Protein AF-A0A0C1PP77-F1 (afdb_monomer)

Organism: NCBI:txid1614

pLDDT: mean 94.2, std 5.66, range [67.19, 98.5]

InterPro domains:
  IPR010673 Protein of unknown function UPF0346 [NF010193] (1-61)
  IPR010673 Protein of unknown function UPF0346 [PIRSF037262] (1-60)
  IPR023089 YozE SAM-like domain [PF06855] (1-60)
  IPR036806 YozE SAM-like superfamily [G3DSA:1.10.150.260] (1-62)
  IPR036806 YozE SAM-like superfamily [SSF140652] (1-62)

Radius of gyration: 11.13 Å; Cα contacts (8 Å, |Δi|>4): 42; chains: 1; bounding box: 26×23×24 Å

Foldseek 3Di:
DVLCPPPDPDLLNQVVVQLVVPPPQPPPDDDPVVNLVCCVVPVPSRPDCVSVVVVNVVVVVVVD

Nearest PDB structures (foldseek):
  2fj6-assembly1_A  TM=8.845E-01  e=2.723E-03  Bacillus subtilis
  2o6k-assembly2_B  TM=9.280E-01  e=8.486E-03  Staphylococcus aureus subsp. aureus MW2

Structure (mmCIF, N/CA/C/O backbone):
data_AF-A0A0C1PP77-F1
#
_entry.id   AF-A0A0C1PP77-F1
#
loop_
_atom_site.group_PDB
_atom_site.id
_atom_site.type_symbol
_atom_site.label_atom_id
_atom_site.label_alt_id
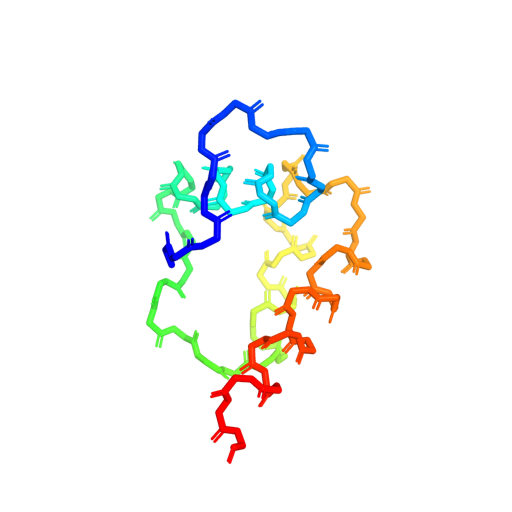_atom_site.label_comp_id
_atom_site.label_asym_id
_atom_site.label_entity_id
_atom_site.label_seq_id
_atom_site.pdbx_PDB_ins_code
_atom_site.Cartn_x
_atom_site.Cartn_y
_atom_site.Cartn_z
_atom_site.occupancy
_atom_site.B_iso_or_equiv
_atom_site.auth_seq_id
_atom_site.auth_comp_id
_atom_site.auth_asym_id
_atom_site.auth_atom_id
_atom_site.pdbx_PDB_model_num
ATOM 1 N N . MET A 1 1 ? 1.663 -8.711 1.332 1.00 67.19 1 MET A N 1
ATOM 2 C CA . MET A 1 1 ? 2.988 -9.152 0.817 1.00 67.19 1 MET A CA 1
ATOM 3 C C . MET A 1 1 ? 2.933 -9.897 -0.519 1.00 67.19 1 MET A C 1
ATOM 5 O O . MET A 1 1 ? 3.974 -10.042 -1.146 1.00 67.19 1 MET A O 1
ATOM 9 N N . THR A 1 2 ? 1.764 -10.357 -0.970 1.00 83.94 2 THR A N 1
ATOM 10 C CA . THR A 1 2 ? 1.563 -11.103 -2.228 1.00 83.94 2 THR A CA 1
ATOM 11 C C . THR A 1 2 ? 1.825 -10.287 -3.499 1.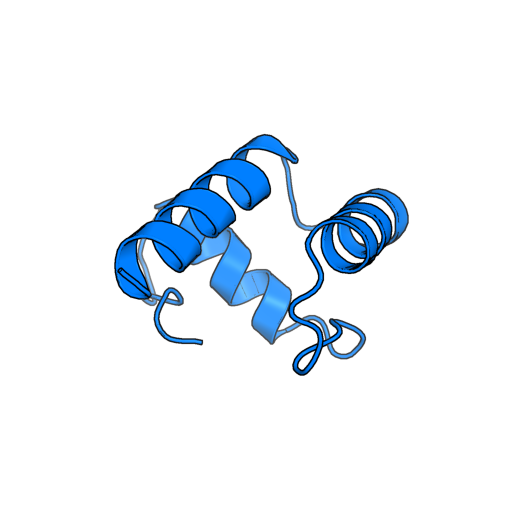00 83.94 2 THR A C 1
ATOM 13 O O . THR A 1 2 ? 2.240 -10.865 -4.492 1.00 83.94 2 THR A O 1
ATOM 16 N N . GLN A 1 3 ? 1.680 -8.959 -3.445 1.00 86.62 3 GLN A N 1
ATOM 17 C CA . GLN A 1 3 ? 1.761 -8.068 -4.613 1.00 86.62 3 GLN A CA 1
ATOM 18 C C . GLN A 1 3 ? 3.177 -7.593 -4.992 1.00 86.62 3 GLN A C 1
ATOM 20 O O . GLN A 1 3 ? 3.339 -6.764 -5.873 1.00 86.62 3 GLN A O 1
ATOM 25 N N . ARG A 1 4 ? 4.245 -8.082 -4.350 1.00 84.81 4 ARG A N 1
ATOM 26 C CA . ARG A 1 4 ? 5.604 -7.525 -4.533 1.00 84.81 4 ARG A CA 1
ATOM 27 C C . ARG A 1 4 ? 6.270 -7.796 -5.883 1.00 84.81 4 ARG A C 1
ATOM 29 O O . ARG A 1 4 ? 7.291 -7.178 -6.146 1.00 84.81 4 ARG A O 1
ATOM 36 N N . HIS A 1 5 ? 5.771 -8.744 -6.676 1.00 85.81 5 HIS A N 1
ATOM 37 C CA . HIS A 1 5 ? 6.241 -9.113 -8.026 1.00 85.81 5 HIS A CA 1
ATOM 38 C C . HIS A 1 5 ? 7.608 -8.514 -8.450 1.00 85.81 5 HIS A C 1
ATOM 40 O O . HIS A 1 5 ? 7.646 -7.524 -9.183 1.00 85.81 5 HIS A O 1
ATOM 46 N N . PRO A 1 6 ? 8.741 -9.068 -7.963 1.00 78.69 6 PRO A N 1
ATOM 47 C CA . PRO A 1 6 ? 10.059 -8.460 -8.148 1.00 78.69 6 PRO A CA 1
ATOM 48 C C . PRO A 1 6 ? 10.411 -8.273 -9.628 1.00 78.69 6 PRO A C 1
ATOM 50 O O . PRO A 1 6 ? 10.334 -9.222 -10.405 1.00 78.69 6 PRO A O 1
ATOM 53 N N . GLY A 1 7 ? 10.821 -7.059 -10.005 1.00 79.00 7 GLY A N 1
ATOM 54 C CA . GLY A 1 7 ? 11.148 -6.706 -11.392 1.00 79.00 7 GLY A CA 1
ATOM 55 C C . GLY A 1 7 ? 9.948 -6.293 -12.252 1.00 79.00 7 GLY A C 1
ATOM 56 O O . GLY A 1 7 ? 10.141 -5.970 -13.422 1.00 79.00 7 GLY A O 1
ATOM 57 N N . SER A 1 8 ? 8.735 -6.280 -11.692 1.00 89.56 8 SER A N 1
ATOM 58 C CA . SER A 1 8 ? 7.578 -5.634 -12.313 1.00 89.56 8 SER A CA 1
ATOM 59 C C . SER A 1 8 ? 7.700 -4.112 -12.230 1.00 89.56 8 SER A C 1
ATOM 61 O O . SER A 1 8 ? 8.153 -3.589 -11.214 1.00 89.56 8 SER A O 1
ATOM 63 N N . SER A 1 9 ? 7.259 -3.420 -13.280 1.00 88.69 9 SER A N 1
ATOM 64 C CA . SER A 1 9 ? 7.063 -1.962 -13.306 1.00 88.69 9 SER A CA 1
ATOM 65 C C . SER A 1 9 ? 5.604 -1.569 -13.041 1.00 88.69 9 SER A C 1
ATOM 67 O O . SER A 1 9 ? 5.178 -0.471 -13.393 1.00 88.69 9 SER A O 1
ATOM 69 N N . ASP A 1 10 ? 4.797 -2.506 -12.542 1.00 95.00 10 ASP A N 1
ATOM 70 C CA . ASP A 1 10 ? 3.421 -2.232 -12.151 1.00 95.00 10 ASP A CA 1
ATOM 71 C C . ASP A 1 10 ? 3.395 -1.318 -10.906 1.00 95.00 10 ASP A C 1
ATOM 73 O O . ASP A 1 10 ? 4.092 -1.619 -9.930 1.00 95.00 10 ASP A O 1
ATOM 77 N N . PRO A 1 11 ? 2.601 -0.228 -10.896 1.00 95.75 11 PRO A N 1
ATOM 78 C CA . PRO A 1 11 ? 2.573 0.711 -9.776 1.00 95.75 11 PRO A CA 1
ATOM 79 C C . PRO A 1 11 ? 2.214 0.078 -8.425 1.00 95.75 11 PRO A C 1
ATOM 81 O O . PRO A 1 11 ? 2.783 0.464 -7.402 1.00 95.75 11 PRO A O 1
ATOM 84 N N . ILE A 1 12 ? 1.311 -0.911 -8.397 1.00 96.06 12 ILE A N 1
ATOM 85 C CA . ILE A 1 12 ? 0.934 -1.618 -7.164 1.00 96.06 12 ILE A CA 1
ATOM 86 C C . ILE A 1 12 ? 2.096 -2.503 -6.702 1.00 96.06 12 ILE A C 1
ATOM 88 O O . ILE A 1 12 ? 2.375 -2.578 -5.502 1.00 96.06 12 ILE A O 1
ATOM 92 N N . ALA A 1 13 ? 2.825 -3.125 -7.632 1.00 95.56 13 ALA A N 1
ATOM 93 C CA . ALA A 1 13 ? 4.016 -3.900 -7.295 1.00 95.56 13 ALA A CA 1
ATOM 94 C C . ALA A 1 13 ? 5.153 -3.031 -6.739 1.00 95.56 13 ALA A C 1
ATOM 96 O O . ALA A 1 13 ? 5.799 -3.406 -5.754 1.00 95.56 13 ALA A O 1
ATOM 97 N N . GLU A 1 14 ? 5.387 -1.855 -7.321 1.00 95.69 14 GLU A N 1
ATOM 98 C CA . GLU A 1 14 ? 6.352 -0.881 -6.803 1.00 95.69 14 GLU A CA 1
ATOM 99 C C . GLU A 1 14 ? 5.949 -0.385 -5.410 1.00 95.69 14 GLU A C 1
ATOM 101 O O . GLU A 1 14 ? 6.767 -0.418 -4.484 1.00 95.69 14 GLU A O 1
ATOM 106 N N . PHE A 1 15 ? 4.674 -0.032 -5.217 1.00 96.19 15 PHE A N 1
ATOM 107 C CA . PHE A 1 15 ? 4.130 0.314 -3.904 1.00 96.19 15 PHE A CA 1
ATOM 108 C C . PHE A 1 15 ? 4.341 -0.812 -2.884 1.00 96.19 15 PHE A C 1
ATOM 110 O O . PHE A 1 15 ? 4.896 -0.574 -1.811 1.00 96.19 15 PHE A O 1
ATOM 117 N N . ALA A 1 16 ? 3.985 -2.053 -3.222 1.00 95.38 16 ALA A N 1
ATOM 118 C CA . ALA A 1 16 ? 4.135 -3.202 -2.333 1.00 95.38 16 ALA A CA 1
ATOM 119 C C . ALA A 1 16 ? 5.600 -3.473 -1.953 1.00 95.38 16 ALA A C 1
ATOM 121 O O . ALA A 1 16 ? 5.887 -3.925 -0.840 1.00 95.38 16 ALA A O 1
ATOM 122 N N . ASN A 1 17 ? 6.540 -3.214 -2.865 1.00 94.56 17 ASN A N 1
ATOM 123 C CA . ASN A 1 17 ? 7.967 -3.311 -2.574 1.00 94.56 17 ASN A CA 1
ATOM 124 C C . ASN A 1 17 ? 8.433 -2.208 -1.628 1.00 94.56 17 ASN A C 1
ATOM 126 O O . ASN A 1 17 ? 9.126 -2.506 -0.657 1.00 94.56 17 ASN A O 1
ATOM 130 N N . ASN A 1 18 ? 8.028 -0.965 -1.868 1.00 95.00 18 ASN A N 1
ATOM 131 C CA . ASN A 1 18 ? 8.423 0.161 -1.028 1.00 95.00 18 ASN A CA 1
ATOM 132 C C . ASN A 1 18 ? 7.815 0.065 0.380 1.00 95.00 18 ASN A C 1
ATOM 134 O O . ASN A 1 18 ? 8.543 0.177 1.366 1.00 95.00 18 ASN A O 1
ATOM 138 N N . ALA A 1 19 ? 6.528 -0.277 0.490 1.00 95.31 19 ALA A N 1
ATOM 139 C CA . ALA A 1 19 ? 5.852 -0.511 1.767 1.00 95.31 19 ALA A CA 1
ATOM 140 C C . ALA A 1 19 ? 6.461 -1.683 2.561 1.00 95.31 19 ALA A C 1
ATOM 142 O O . ALA A 1 19 ? 6.414 -1.703 3.788 1.00 95.31 19 ALA A O 1
ATOM 143 N N . PHE A 1 20 ? 7.081 -2.665 1.894 1.00 94.19 20 PHE A N 1
ATOM 144 C CA . PHE A 1 20 ? 7.821 -3.723 2.589 1.00 94.19 20 PHE A CA 1
ATOM 145 C C . PHE A 1 20 ? 9.102 -3.212 3.262 1.00 94.19 20 PHE A C 1
ATOM 147 O O . PHE A 1 20 ? 9.461 -3.701 4.338 1.00 94.19 20 PHE A O 1
ATOM 154 N N . PHE A 1 21 ? 9.798 -2.268 2.624 1.00 94.69 21 PHE A N 1
ATOM 155 C CA . PHE A 1 21 ? 11.017 -1.664 3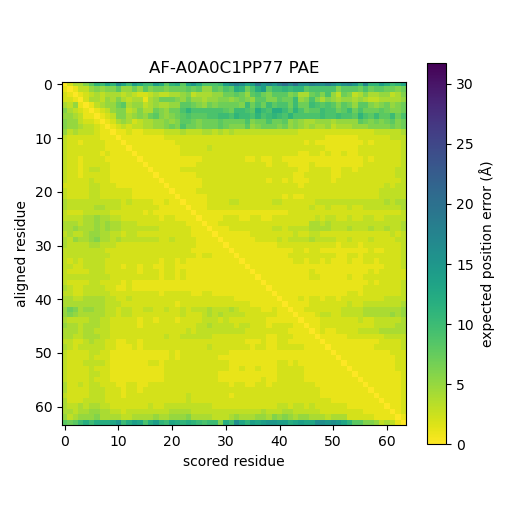.164 1.00 94.69 21 PHE A CA 1
ATOM 156 C C . PHE A 1 21 ? 10.733 -0.565 4.196 1.00 94.69 21 PHE A C 1
ATOM 158 O O . PHE A 1 21 ? 11.603 -0.270 5.016 1.00 94.69 21 PHE A O 1
ATOM 165 N N . ASP A 1 22 ? 9.519 -0.018 4.209 1.00 96.38 22 ASP A N 1
ATOM 166 C CA . ASP A 1 22 ? 9.021 0.851 5.269 1.00 96.38 22 ASP A CA 1
ATOM 167 C C . ASP A 1 22 ? 8.833 0.054 6.577 1.00 96.38 22 ASP A C 1
ATOM 16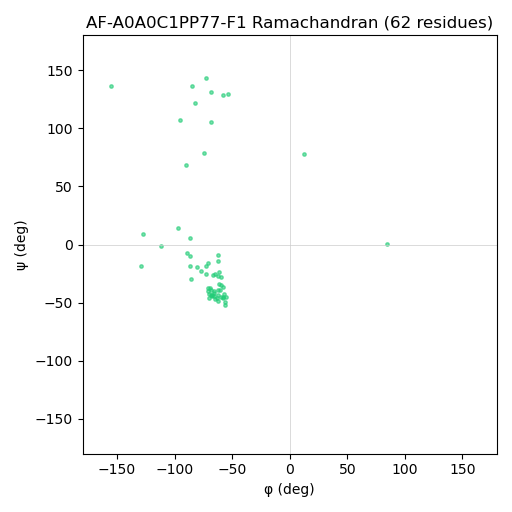9 O O . ASP A 1 22 ? 7.927 -0.768 6.741 1.00 96.38 22 ASP A O 1
ATOM 173 N N . GLN A 1 23 ? 9.743 0.272 7.529 1.00 95.81 23 GLN A N 1
ATOM 174 C CA . GLN A 1 23 ? 9.720 -0.4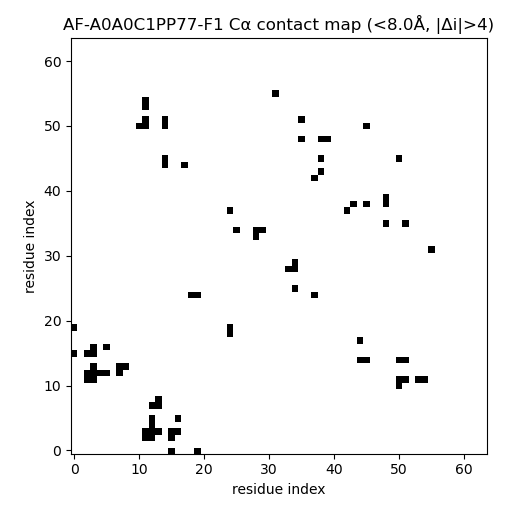17 8.820 1.00 95.81 23 GLN A CA 1
ATOM 175 C C . GLN A 1 23 ? 8.592 0.069 9.734 1.00 95.81 23 GLN A C 1
ATOM 177 O O . GLN A 1 23 ? 8.162 -0.697 10.598 1.00 95.81 23 GLN A O 1
ATOM 182 N N . SER A 1 24 ? 8.126 1.306 9.549 1.00 96.62 24 SER A N 1
ATOM 183 C CA . SER A 1 24 ? 7.024 1.901 10.309 1.00 96.62 24 SER A CA 1
ATOM 184 C C . SER A 1 24 ? 5.652 1.588 9.720 1.00 96.62 24 SER A C 1
ATOM 186 O O . SER A 1 24 ? 4.654 1.830 10.398 1.00 96.62 24 SER A O 1
ATOM 188 N N . PHE A 1 25 ? 5.591 1.011 8.513 1.00 97.12 25 PHE A N 1
ATOM 189 C CA . PHE A 1 25 ? 4.328 0.655 7.879 1.00 97.12 25 PHE A CA 1
ATOM 190 C C . PHE A 1 25 ? 3.477 -0.228 8.813 1.00 97.12 25 PHE A C 1
ATOM 192 O O . PHE A 1 25 ? 3.977 -1.244 9.319 1.00 97.12 25 PHE A O 1
ATOM 199 N N . PRO A 1 26 ? 2.196 0.105 9.050 1.00 96.62 26 PRO A N 1
ATOM 200 C CA . PRO A 1 26 ? 1.329 -0.626 9.974 1.00 96.62 26 PRO A CA 1
ATOM 201 C C . PRO A 1 26 ? 0.868 -1.973 9.381 1.00 96.62 26 PRO A C 1
ATOM 203 O O . PRO A 1 26 ? -0.254 -2.136 8.921 1.00 96.62 26 PRO A O 1
ATOM 206 N N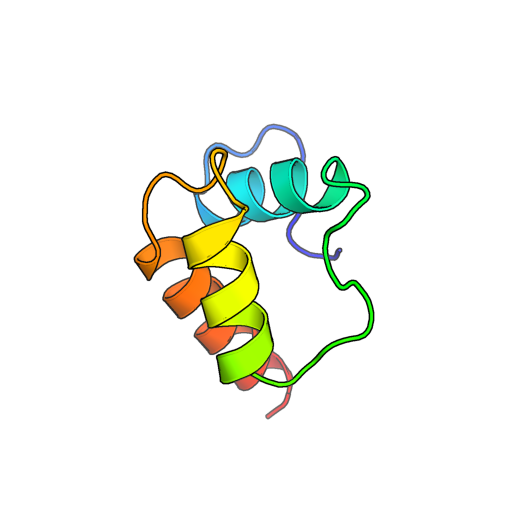 . LYS A 1 27 ? 1.738 -2.990 9.422 1.00 92.62 27 LYS A N 1
ATOM 207 C CA . LYS A 1 27 ? 1.552 -4.307 8.763 1.00 92.62 27 LYS A CA 1
ATOM 208 C C . LYS A 1 27 ? 0.353 -5.142 9.236 1.00 92.62 27 LYS A C 1
ATOM 210 O O . LYS A 1 27 ? 0.066 -6.159 8.611 1.00 92.62 27 LYS A O 1
ATOM 215 N N . GLN A 1 28 ? -0.256 -4.785 10.364 1.00 94.19 28 GLN A N 1
ATOM 216 C CA . GLN A 1 28 ? -1.394 -5.497 10.956 1.00 94.19 28 GLN A CA 1
ATOM 217 C C . GLN A 1 28 ? -2.697 -4.692 10.898 1.00 94.19 28 GLN A C 1
ATOM 219 O O . GLN A 1 28 ? -3.709 -5.182 11.380 1.00 94.1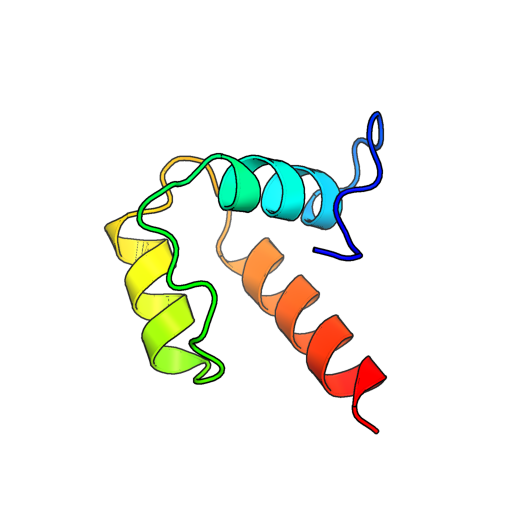9 28 GLN A O 1
ATOM 224 N N . GLU A 1 29 ? -2.669 -3.470 10.364 1.00 97.19 29 GLU A N 1
ATOM 225 C CA . GLU A 1 29 ? -3.865 -2.642 10.229 1.00 97.19 29 GLU A CA 1
ATOM 226 C C . GLU A 1 29 ? -4.604 -2.993 8.932 1.00 97.19 29 GLU A C 1
ATOM 228 O O . GLU A 1 29 ? -3.979 -3.159 7.883 1.00 97.19 29 GLU A O 1
ATOM 233 N N . ASP A 1 30 ? -5.926 -3.104 9.026 1.00 95.62 30 ASP A N 1
AT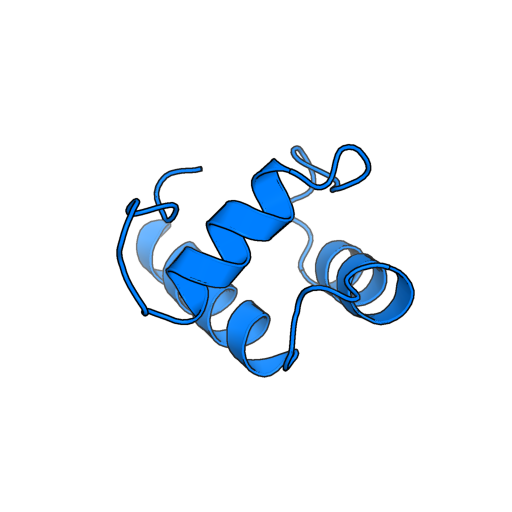OM 234 C CA . ASP A 1 30 ? -6.854 -3.393 7.930 1.00 95.62 30 ASP A CA 1
ATOM 235 C C . ASP A 1 30 ? -8.001 -2.368 7.852 1.00 95.62 30 ASP A C 1
ATOM 237 O O . ASP A 1 30 ? -8.931 -2.525 7.065 1.00 95.62 30 ASP A O 1
ATOM 241 N N . ASP A 1 31 ? -7.933 -1.283 8.627 1.00 98.00 31 ASP A N 1
ATOM 242 C CA . ASP A 1 31 ? -8.809 -0.126 8.474 1.00 98.00 31 ASP A CA 1
ATOM 243 C C . ASP A 1 31 ? -8.297 0.810 7.368 1.00 98.00 31 ASP A C 1
ATOM 245 O O . ASP A 1 31 ? -7.179 1.337 7.431 1.00 98.00 31 ASP A O 1
ATOM 249 N N . PHE A 1 32 ? -9.143 1.043 6.360 1.00 97.81 32 PHE A N 1
ATOM 250 C CA . PHE A 1 32 ? -8.823 1.893 5.211 1.00 97.81 32 PHE A CA 1
ATOM 251 C C . PHE A 1 32 ? -8.386 3.302 5.622 1.00 97.81 32 PHE A C 1
ATOM 253 O O . PHE A 1 32 ? -7.391 3.806 5.108 1.00 97.81 32 PHE A O 1
ATOM 260 N N . GLU A 1 33 ? -9.096 3.937 6.556 1.00 98.31 33 GLU A N 1
ATOM 261 C CA . GLU A 1 33 ? -8.857 5.339 6.906 1.00 98.31 33 GLU A CA 1
ATOM 262 C C . GLU A 1 33 ? -7.543 5.520 7.661 1.00 98.31 33 GLU A C 1
ATOM 264 O O . GLU A 1 33 ? -6.781 6.453 7.401 1.00 98.31 33 GLU A O 1
ATOM 269 N N . LYS A 1 34 ? -7.222 4.603 8.576 1.00 98.38 34 LYS A N 1
ATOM 270 C CA . LYS A 1 34 ? -5.934 4.630 9.276 1.00 98.38 34 LYS A CA 1
ATOM 271 C C . LYS A 1 34 ? -4.762 4.373 8.333 1.00 98.38 34 LYS A C 1
ATOM 273 O O . LYS A 1 34 ? -3.729 5.029 8.475 1.00 98.38 34 LYS A O 1
ATOM 278 N N . LEU A 1 35 ? -4.909 3.443 7.387 1.00 98.25 35 LEU A N 1
ATOM 279 C CA . LEU A 1 35 ? -3.895 3.189 6.363 1.00 98.25 35 LEU A CA 1
ATOM 280 C C . LEU A 1 35 ? -3.728 4.398 5.440 1.00 98.25 35 LEU A C 1
ATOM 282 O O . LEU A 1 35 ? -2.599 4.836 5.225 1.00 98.25 35 LEU A O 1
ATOM 286 N N . SER A 1 36 ? -4.837 4.968 4.964 1.00 98.31 36 SER A N 1
ATOM 287 C CA . SER A 1 36 ? -4.849 6.157 4.111 1.00 98.31 36 SER A CA 1
ATOM 288 C C . SER A 1 36 ? -4.124 7.318 4.787 1.00 98.31 36 SER A C 1
ATOM 290 O O . SER A 1 36 ? -3.143 7.838 4.257 1.00 98.31 36 SER A O 1
ATOM 292 N N . LYS A 1 37 ? -4.495 7.629 6.035 1.00 98.44 37 LYS A N 1
ATOM 293 C CA . LYS A 1 37 ? -3.839 8.673 6.824 1.00 98.44 37 LYS A CA 1
ATOM 294 C C . LYS A 1 37 ? -2.338 8.429 6.995 1.00 98.44 37 LYS A C 1
ATOM 296 O O . LYS A 1 37 ? -1.544 9.353 6.834 1.00 98.44 37 LYS A O 1
ATOM 301 N N . TYR A 1 38 ? -1.932 7.200 7.327 1.00 98.50 38 TYR A N 1
ATOM 302 C CA . TYR A 1 38 ? -0.511 6.872 7.457 1.00 98.50 38 TYR A CA 1
ATOM 303 C C . TYR A 1 38 ? 0.240 7.151 6.151 1.00 98.50 38 TYR A C 1
ATOM 305 O O . TYR A 1 38 ? 1.323 7.737 6.184 1.00 98.50 38 TYR A O 1
ATOM 313 N N . LEU A 1 39 ? -0.333 6.745 5.016 1.00 98.25 39 LEU A N 1
ATOM 314 C CA . LEU A 1 39 ? 0.271 6.913 3.700 1.00 98.25 39 LEU A CA 1
ATOM 315 C C . LEU A 1 39 ? 0.382 8.389 3.304 1.00 98.25 39 LEU A C 1
ATOM 317 O O . LEU A 1 39 ? 1.453 8.812 2.873 1.00 98.25 39 LEU A O 1
ATOM 321 N N . GLU A 1 40 ? -0.662 9.185 3.524 1.00 97.88 40 GLU A N 1
ATOM 322 C CA . GLU A 1 40 ? -0.644 10.628 3.254 1.00 97.88 40 GLU A CA 1
ATOM 323 C C . GLU A 1 40 ? 0.422 11.368 4.076 1.00 97.88 40 GLU A C 1
ATOM 325 O O . GLU A 1 40 ? 1.083 12.278 3.573 1.00 97.88 40 GLU A O 1
ATOM 330 N N . GLU A 1 41 ? 0.608 10.977 5.339 1.00 97.88 41 GLU A N 1
ATOM 331 C CA . GLU A 1 41 ? 1.530 11.648 6.258 1.00 97.88 41 GLU A CA 1
ATOM 332 C C . GLU A 1 41 ? 2.982 11.142 6.145 1.00 97.88 41 GLU A C 1
ATOM 334 O O . GLU A 1 41 ? 3.912 11.906 6.409 1.00 97.88 41 GLU A O 1
ATOM 339 N N . ASN A 1 42 ? 3.200 9.870 5.778 1.00 96.94 42 ASN A N 1
ATOM 340 C CA . ASN A 1 42 ? 4.503 9.204 5.945 1.00 96.94 42 ASN A CA 1
ATOM 341 C C . ASN A 1 42 ? 5.046 8.516 4.680 1.00 96.94 42 ASN A C 1
ATOM 343 O O . ASN A 1 42 ? 6.251 8.258 4.602 1.00 96.94 42 ASN A O 1
ATOM 347 N N . ALA A 1 43 ? 4.221 8.218 3.670 1.00 94.81 43 ALA A N 1
ATOM 348 C CA . ALA A 1 43 ? 4.646 7.419 2.519 1.00 94.81 43 ALA A CA 1
ATOM 349 C C . ALA A 1 43 ? 5.204 8.270 1.371 1.00 94.81 43 ALA A C 1
ATOM 351 O O . ALA A 1 43 ? 4.667 8.297 0.267 1.00 94.81 43 ALA A O 1
ATOM 352 N N . GLY A 1 44 ? 6.369 8.890 1.585 1.00 94.88 44 GLY A N 1
ATOM 353 C CA . GLY A 1 44 ? 7.080 9.641 0.535 1.00 94.88 44 GLY A CA 1
ATOM 354 C C . GLY A 1 44 ? 7.522 8.802 -0.680 1.00 94.88 44 GLY A C 1
ATOM 355 O O . GLY A 1 44 ? 7.979 9.355 -1.677 1.00 94.88 44 GLY A O 1
ATOM 356 N N . TYR A 1 45 ? 7.398 7.474 -0.604 1.00 94.75 45 TYR A N 1
ATOM 357 C CA . TYR A 1 45 ? 7.645 6.530 -1.698 1.00 94.75 45 TYR A CA 1
ATOM 358 C C . TYR A 1 45 ? 6.409 6.249 -2.564 1.00 94.75 45 TYR A C 1
ATOM 360 O O . TYR A 1 45 ? 6.524 5.535 -3.561 1.00 94.75 45 TYR A O 1
ATOM 368 N N . LEU A 1 46 ? 5.233 6.739 -2.167 1.00 96.44 46 LEU A N 1
ATOM 369 C CA . LEU A 1 46 ? 3.983 6.567 -2.893 1.00 96.44 46 LEU A CA 1
ATOM 370 C C . LEU A 1 46 ? 3.756 7.804 -3.778 1.00 96.44 46 LEU A C 1
ATOM 372 O O . LEU A 1 46 ? 3.433 8.870 -3.260 1.00 96.44 46 LEU A O 1
ATOM 376 N N . PRO A 1 47 ? 3.923 7.709 -5.110 1.00 95.06 47 PRO A N 1
ATOM 377 C CA . PRO A 1 47 ? 3.828 8.883 -5.980 1.00 95.06 47 PRO A CA 1
ATOM 378 C C . PRO A 1 47 ? 2.392 9.402 -6.154 1.00 95.06 47 PRO A C 1
ATOM 380 O O . PRO A 1 47 ? 2.206 10.539 -6.582 1.00 95.06 47 PRO A O 1
ATOM 383 N N . SER A 1 48 ? 1.377 8.585 -5.851 1.00 97.50 48 SER A N 1
ATOM 384 C CA . SER A 1 48 ? -0.037 8.966 -5.888 1.00 97.50 48 SER A CA 1
ATOM 385 C C . SER A 1 48 ? -0.862 8.079 -4.958 1.00 97.50 48 SER A C 1
ATOM 387 O O . SER A 1 48 ? -0.724 6.855 -5.003 1.00 97.50 48 SER A O 1
ATOM 389 N N . MET A 1 49 ? -1.784 8.678 -4.195 1.00 97.75 49 MET A N 1
ATOM 390 C CA . MET A 1 49 ? -2.752 7.937 -3.370 1.00 97.75 49 MET A CA 1
ATOM 391 C C . MET A 1 49 ? -3.672 7.033 -4.200 1.00 97.75 49 MET A C 1
ATOM 393 O O . MET A 1 49 ? -4.099 5.993 -3.711 1.00 97.75 49 MET A O 1
ATOM 397 N N . THR A 1 50 ? -3.871 7.331 -5.489 1.00 98.12 50 THR A N 1
ATOM 398 C CA . THR A 1 50 ? -4.668 6.475 -6.384 1.00 98.12 50 THR A CA 1
ATOM 399 C C . THR A 1 50 ? -4.106 5.056 -6.509 1.00 98.12 50 THR A C 1
ATOM 401 O O . THR A 1 50 ? -4.859 4.118 -6.729 1.00 98.12 50 THR A O 1
ATOM 404 N N . ILE A 1 51 ? -2.788 4.877 -6.347 1.00 98.12 51 ILE A N 1
ATOM 405 C CA . ILE A 1 51 ? -2.152 3.550 -6.375 1.00 98.12 51 ILE A CA 1
ATOM 406 C C . ILE A 1 51 ? -2.571 2.732 -5.150 1.00 98.12 51 ILE A C 1
A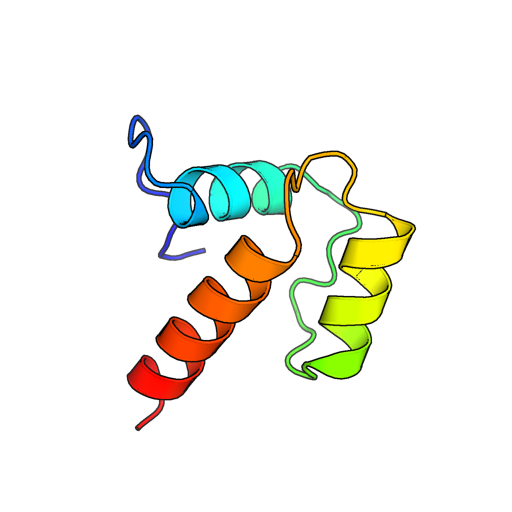TOM 408 O O . ILE A 1 51 ? -2.808 1.531 -5.262 1.00 98.12 51 ILE A O 1
ATOM 412 N N . PHE A 1 52 ? -2.681 3.379 -3.985 1.00 98.06 52 PHE A N 1
ATOM 413 C CA . PHE A 1 52 ? -3.213 2.731 -2.792 1.00 98.06 52 PHE A CA 1
ATOM 414 C C . PHE A 1 52 ? -4.703 2.419 -2.956 1.00 98.06 52 PHE A C 1
ATOM 416 O O . PHE A 1 52 ? -5.104 1.299 -2.653 1.00 98.06 52 PHE A O 1
ATOM 423 N N . ASP A 1 53 ? -5.496 3.345 -3.501 1.00 98.12 53 ASP A N 1
ATOM 424 C CA . ASP A 1 53 ? -6.923 3.111 -3.762 1.00 98.12 53 ASP A CA 1
ATOM 425 C C . ASP A 1 53 ? -7.151 1.896 -4.673 1.00 98.12 53 ASP A C 1
ATOM 427 O O . ASP A 1 53 ? -8.052 1.092 -4.433 1.00 98.12 53 ASP A O 1
ATOM 431 N N . ASP A 1 54 ? -6.341 1.743 -5.721 1.00 97.94 54 ASP A N 1
ATOM 432 C CA . ASP A 1 54 ? -6.445 0.609 -6.640 1.00 97.94 54 ASP A CA 1
ATOM 433 C C . ASP A 1 54 ? -5.990 -0.700 -5.975 1.00 97.94 54 ASP A C 1
ATOM 435 O O . ASP A 1 54 ? -6.706 -1.699 -6.041 1.00 97.94 54 ASP A O 1
ATOM 439 N N . ALA A 1 55 ? -4.885 -0.679 -5.219 1.00 96.81 55 ALA A N 1
ATOM 440 C CA . ALA A 1 55 ? -4.456 -1.827 -4.418 1.00 96.81 55 ALA A CA 1
ATOM 441 C C . ALA A 1 55 ? -5.508 -2.242 -3.371 1.00 96.81 55 ALA A C 1
ATOM 443 O O . ALA A 1 55 ? -5.671 -3.430 -3.080 1.00 96.81 55 ALA A O 1
ATOM 444 N N . TRP A 1 56 ? -6.231 -1.272 -2.808 1.00 97.25 56 TRP A N 1
ATOM 445 C CA . TRP A 1 56 ? -7.305 -1.508 -1.851 1.00 97.25 56 TRP A CA 1
ATOM 446 C C . TRP A 1 56 ? -8.513 -2.183 -2.503 1.00 97.25 56 TRP A C 1
ATOM 448 O O . TRP A 1 56 ? -9.051 -3.145 -1.957 1.00 97.25 56 TRP A O 1
ATOM 458 N N . LYS A 1 57 ? -8.916 -1.735 -3.699 1.00 97.12 57 LYS A N 1
ATOM 459 C CA . LYS A 1 57 ? -9.985 -2.389 -4.474 1.00 97.12 57 LYS A CA 1
ATOM 460 C C . LYS A 1 57 ? -9.635 -3.841 -4.789 1.00 97.12 57 LYS A C 1
ATOM 462 O O . LYS A 1 57 ? -10.480 -4.709 -4.591 1.00 97.12 57 LYS A O 1
ATOM 467 N N . ASP A 1 58 ? -8.402 -4.105 -5.220 1.00 95.44 58 ASP A N 1
ATOM 468 C CA . ASP A 1 58 ? -7.929 -5.465 -5.502 1.00 95.44 58 ASP A CA 1
ATOM 469 C C . ASP A 1 58 ? -7.946 -6.345 -4.245 1.00 95.44 58 ASP A C 1
ATOM 471 O O . ASP A 1 58 ? -8.310 -7.520 -4.304 1.00 95.44 58 ASP A O 1
ATOM 475 N N . TYR A 1 59 ? -7.583 -5.777 -3.090 1.00 94.75 59 TYR A N 1
ATOM 476 C CA . TYR A 1 59 ? -7.673 -6.465 -1.805 1.00 94.75 59 TYR A CA 1
ATOM 477 C C . TYR A 1 59 ? -9.117 -6.834 -1.449 1.00 94.75 59 TYR A C 1
ATOM 479 O O . TYR A 1 59 ? -9.371 -7.989 -1.115 1.00 94.75 59 TYR A O 1
ATOM 487 N N . LEU A 1 60 ? -10.062 -5.896 -1.565 1.00 95.31 60 LEU A N 1
ATOM 488 C CA . LEU A 1 60 ? -11.478 -6.168 -1.307 1.00 95.31 60 LEU A CA 1
ATOM 489 C C . LEU A 1 60 ? -12.038 -7.220 -2.272 1.00 95.31 60 LEU A C 1
ATOM 491 O O . LEU A 1 60 ? -12.713 -8.144 -1.833 1.00 95.31 60 LEU A O 1
ATOM 495 N N . ALA A 1 61 ? -11.702 -7.130 -3.561 1.00 95.75 61 ALA A N 1
ATOM 496 C CA . ALA A 1 61 ? -12.132 -8.093 -4.572 1.00 95.75 61 ALA A CA 1
ATOM 497 C C . ALA A 1 61 ? -11.566 -9.507 -4.347 1.00 95.75 61 ALA A C 1
ATOM 499 O O . ALA A 1 61 ? -12.156 -10.479 -4.804 1.00 95.75 61 ALA A O 1
ATOM 500 N N . TYR A 1 62 ? -10.425 -9.635 -3.664 1.00 92.56 62 TYR A N 1
ATOM 501 C CA . TYR A 1 62 ? -9.858 -10.926 -3.265 1.00 92.56 62 TYR A CA 1
ATOM 502 C C . TYR A 1 62 ? -10.567 -11.550 -2.047 1.00 92.56 62 TYR A C 1
ATOM 504 O O . TYR A 1 62 ? -10.448 -12.756 -1.829 1.00 92.56 62 TYR A O 1
ATOM 512 N N . LEU A 1 63 ? -11.244 -10.743 -1.224 1.00 89.94 63 LEU A N 1
ATOM 513 C CA . LEU A 1 63 ? -11.945 -11.212 -0.025 1.00 89.94 63 LEU A CA 1
ATOM 514 C C . LEU A 1 63 ? -13.386 -11.683 -0.284 1.00 89.94 63 LEU A C 1
ATOM 516 O O . LEU A 1 63 ? -13.921 -12.392 0.571 1.00 89.94 63 LEU A O 1
ATOM 520 N N . ASP A 1 64 ? -13.984 -11.288 -1.411 1.00 85.50 64 ASP A N 1
ATOM 521 C CA . ASP A 1 64 ? -15.274 -11.798 -1.913 1.00 85.50 64 ASP A CA 1
ATOM 522 C C . ASP A 1 64 ? -15.151 -13.231 -2.473 1.00 85.50 64 ASP A C 1
ATOM 524 O O . ASP A 1 64 ? -16.060 -14.053 -2.199 1.00 85.50 64 ASP A O 1
#

Secondary structure (DSSP, 8-state):
-TT--TT---HHHHHHHHHHH-TTS-TT---HHHHHHHHHHH-TT-S-HHHHHHHHHHHHHHH-

Sequence (64 aa):
MTQRHPGSSDPIAEFANNAFFDQSFPKQEDDFEKLSKYLEENAGYLPSMTIFDDAWKDYLAYLD

Solvent-accessible surface area (backbone atoms only — not comparable to full-atom values): 4017 Å² total; per-residue (Å²): 128,86,55,33,55,86,92,51,88,46,67,52,20,48,43,42,43,51,54,66,71,41,82,82,52,68,86,85,69,86,54,66,67,64,51,48,52,48,42,77,77,66,39,88,81,54,96,50,70,67,46,55,54,51,50,49,51,53,52,55,65,71,73,110

Mean predicted aligned error: 2.77 Å